Protein AF-A0A965QDF7-F1 (afdb_monomer)

Mean predicted aligned error: 2.97 Å

pLDDT: mean 96.48, std 2.91, range [74.88, 98.69]

Structure (mmCIF, N/CA/C/O backbone):
data_AF-A0A965QDF7-F1
#
_entry.id   AF-A0A965QDF7-F1
#
loop_
_atom_site.group_PDB
_atom_site.id
_atom_site.type_symbol
_atom_site.label_atom_id
_atom_site.label_alt_id
_atom_site.label_comp_id
_atom_site.label_asym_id
_atom_site.label_entity_id
_atom_site.label_seq_id
_atom_site.pdbx_PDB_ins_code
_atom_site.Cartn_x
_atom_site.Cartn_y
_atom_site.Cartn_z
_atom_site.occupancy
_atom_site.B_iso_or_equiv
_atom_site.auth_seq_id
_atom_site.auth_comp_id
_atom_site.auth_asym_id
_atom_site.auth_atom_id
_atom_site.pdbx_PDB_model_num
ATOM 1 N N . MET A 1 1 ? -19.159 0.610 22.975 1.00 74.88 1 MET A N 1
ATOM 2 C CA . MET A 1 1 ? -18.951 0.854 21.528 1.00 74.88 1 MET A CA 1
ATOM 3 C C . MET A 1 1 ? -17.873 -0.096 21.038 1.00 74.88 1 MET A C 1
ATOM 5 O O . MET A 1 1 ? -16.912 -0.282 21.778 1.00 74.88 1 MET A O 1
ATOM 9 N N . LYS A 1 2 ? -18.042 -0.704 19.855 1.00 91.62 2 LYS A N 1
ATOM 10 C CA . LYS A 1 2 ? -17.024 -1.582 19.253 1.00 91.62 2 LYS A CA 1
ATOM 11 C C . LYS A 1 2 ? -15.717 -0.810 19.053 1.00 91.62 2 LYS A C 1
ATOM 13 O O . LYS A 1 2 ? -15.756 0.341 18.617 1.00 91.62 2 LYS A O 1
ATOM 18 N N . LYS A 1 3 ? -14.583 -1.432 19.364 1.00 96.81 3 LYS A N 1
ATOM 19 C CA . LYS A 1 3 ? -13.254 -0.917 19.031 1.00 96.81 3 LYS A CA 1
ATOM 20 C C . LYS A 1 3 ? -13.020 -1.122 17.538 1.00 96.81 3 LYS A C 1
ATOM 22 O O . LYS A 1 3 ? -12.910 -2.262 17.091 1.00 96.81 3 LYS A O 1
ATOM 27 N N . THR A 1 4 ? -12.947 -0.038 16.774 1.00 98.38 4 THR A N 1
ATOM 28 C CA . THR A 1 4 ? -12.909 -0.101 15.305 1.00 98.38 4 THR A CA 1
ATOM 29 C C . THR A 1 4 ? -11.569 0.384 14.769 1.00 98.38 4 THR A C 1
ATOM 31 O O . THR A 1 4 ? -11.106 1.466 15.121 1.00 98.38 4 THR A O 1
ATOM 34 N N . GLY A 1 5 ? -10.940 -0.411 13.909 1.00 98.31 5 GLY A N 1
ATOM 35 C CA . GLY A 1 5 ? -9.763 -0.004 13.150 1.00 98.31 5 GLY A CA 1
ATOM 36 C C . GLY A 1 5 ? -10.154 0.302 11.710 1.00 98.31 5 GLY A C 1
ATOM 37 O O . GLY A 1 5 ? -10.771 -0.532 11.055 1.00 98.31 5 GLY A O 1
ATOM 38 N N . VAL A 1 6 ? -9.793 1.471 11.194 1.00 98.56 6 VAL A N 1
ATOM 39 C CA . VAL A 1 6 ? -9.986 1.837 9.786 1.00 98.56 6 VAL A CA 1
ATOM 40 C C . VAL A 1 6 ? -8.631 1.823 9.099 1.00 98.56 6 VAL A C 1
ATOM 42 O O . VAL A 1 6 ? -7.724 2.543 9.504 1.00 98.56 6 VAL A O 1
ATOM 45 N N . LEU A 1 7 ? -8.497 1.009 8.058 1.00 98.69 7 LEU A N 1
ATOM 46 C CA . LEU A 1 7 ? -7.314 0.946 7.216 1.00 98.69 7 LEU A CA 1
ATOM 47 C C . LEU A 1 7 ? -7.568 1.689 5.906 1.00 98.69 7 LEU A C 1
ATOM 49 O O . LEU A 1 7 ? -8.295 1.203 5.036 1.00 98.69 7 LEU A O 1
ATOM 53 N N . LEU A 1 8 ? -6.923 2.841 5.760 1.00 98.62 8 LEU A N 1
ATOM 54 C CA . LEU A 1 8 ? -6.849 3.574 4.505 1.00 98.62 8 LEU A CA 1
ATOM 55 C C . LEU A 1 8 ? -5.785 2.929 3.612 1.00 98.62 8 LEU A C 1
ATOM 57 O O . LEU A 1 8 ? -4.633 2.785 4.023 1.00 98.62 8 LEU A O 1
ATOM 61 N N . LEU A 1 9 ? -6.157 2.543 2.391 1.00 98.31 9 LEU A N 1
ATOM 62 C CA . LEU A 1 9 ? -5.238 1.923 1.435 1.00 98.31 9 LEU A CA 1
ATOM 63 C C . LEU A 1 9 ? -4.963 2.849 0.259 1.00 98.31 9 LEU A C 1
ATOM 65 O O . LEU A 1 9 ? -5.877 3.237 -0.463 1.00 98.31 9 LEU A O 1
ATOM 69 N N . GLN A 1 10 ? -3.692 3.155 0.031 1.00 97.50 10 GLN A N 1
ATOM 70 C CA . GLN A 1 10 ? -3.234 3.915 -1.128 1.00 97.50 10 GLN A CA 1
ATOM 71 C C . GLN A 1 10 ? -2.349 3.039 -2.027 1.00 97.50 10 GLN A C 1
ATOM 73 O O . GLN A 1 10 ? -1.868 1.990 -1.605 1.00 97.50 10 GLN A O 1
ATOM 78 N N . LEU A 1 11 ? -2.143 3.433 -3.287 1.00 96.62 11 LEU A N 1
ATOM 79 C CA . LEU A 1 11 ? -1.381 2.649 -4.266 1.00 96.62 11 LEU A CA 1
ATOM 80 C C . LEU A 1 11 ? 0.035 2.320 -3.775 1.00 96.62 11 LEU A C 1
ATOM 82 O O . LEU A 1 11 ? 0.472 1.175 -3.857 1.00 96.62 11 LEU A O 1
ATOM 86 N N . GLY A 1 12 ? 0.741 3.318 -3.255 1.00 95.62 12 GLY A N 1
ATOM 87 C CA . GLY A 1 12 ? 2.151 3.201 -2.914 1.00 95.62 12 GLY A CA 1
ATOM 88 C C . GLY A 1 12 ? 3.060 4.041 -3.788 1.00 95.62 12 GLY A C 1
ATOM 89 O O . GLY A 1 12 ? 2.679 4.567 -4.833 1.00 95.62 12 GLY A O 1
ATOM 90 N N . THR A 1 13 ? 4.287 4.186 -3.314 1.00 96.62 13 THR A N 1
ATOM 91 C CA . THR A 1 13 ? 5.329 5.017 -3.910 1.00 96.62 13 THR A CA 1
ATOM 92 C C . THR A 1 13 ? 6.687 4.407 -3.550 1.00 96.62 13 THR A C 1
ATOM 94 O O . THR A 1 13 ? 6.778 3.722 -2.529 1.00 96.62 13 THR A O 1
ATOM 97 N N . PRO A 1 14 ? 7.744 4.563 -4.364 1.00 97.25 14 PRO A N 1
ATOM 98 C CA . PRO A 1 14 ? 9.074 4.106 -3.973 1.00 97.25 14 PRO A CA 1
ATOM 99 C C . PRO A 1 14 ? 9.572 4.832 -2.715 1.00 97.25 14 PRO A C 1
ATOM 101 O O . PRO A 1 14 ? 9.254 5.999 -2.498 1.00 97.25 14 PRO A O 1
ATOM 104 N N . ASP A 1 15 ? 10.408 4.153 -1.926 1.00 95.69 15 ASP A N 1
ATOM 105 C CA . ASP A 1 15 ? 10.963 4.702 -0.676 1.00 95.69 15 ASP A CA 1
ATOM 106 C C . ASP A 1 15 ? 11.876 5.918 -0.917 1.00 95.69 15 ASP A C 1
ATOM 108 O O . ASP A 1 15 ? 12.040 6.776 -0.053 1.00 95.69 15 ASP A O 1
ATOM 112 N N . SER A 1 16 ? 12.467 6.013 -2.109 1.00 96.50 16 SER A N 1
ATOM 113 C CA . SER A 1 16 ? 13.258 7.161 -2.542 1.00 96.50 16 SER A CA 1
ATOM 114 C C . SER A 1 16 ? 13.227 7.297 -4.072 1.00 96.50 16 SER A C 1
ATOM 116 O O . SER A 1 16 ? 12.860 6.344 -4.772 1.00 96.50 16 SER A O 1
ATOM 118 N N . PRO A 1 17 ? 13.665 8.437 -4.641 1.00 96.06 17 PRO A N 1
ATOM 119 C CA . PRO A 1 17 ? 13.770 8.600 -6.089 1.00 96.06 17 PRO A CA 1
ATOM 120 C C . PRO A 1 17 ? 14.975 7.848 -6.682 1.00 96.06 17 PRO A C 1
ATOM 122 O O . PRO A 1 17 ? 15.259 7.974 -7.874 1.00 96.06 17 PRO A O 1
ATOM 125 N N . SER A 1 18 ? 15.713 7.069 -5.879 1.00 97.00 18 SER A N 1
ATOM 126 C CA . SER A 1 18 ? 16.822 6.262 -6.375 1.00 97.00 18 SER A CA 1
ATOM 127 C C . SER A 1 18 ? 16.324 5.212 -7.374 1.00 97.00 18 SER A C 1
ATOM 129 O O . SER A 1 18 ? 15.285 4.573 -7.194 1.00 97.00 18 SER A O 1
ATOM 131 N N . THR A 1 19 ? 17.104 4.961 -8.428 1.00 97.00 19 THR A N 1
ATOM 132 C CA . THR A 1 19 ? 16.764 3.935 -9.426 1.00 97.00 19 THR A CA 1
ATOM 133 C C . THR A 1 19 ? 16.551 2.558 -8.795 1.00 97.00 19 THR A C 1
ATOM 135 O O . THR A 1 19 ? 15.762 1.771 -9.312 1.00 97.00 19 THR A O 1
ATOM 138 N N . ARG A 1 20 ? 17.229 2.251 -7.680 1.00 97.56 20 ARG A N 1
ATOM 139 C CA . ARG A 1 20 ? 17.077 0.982 -6.958 1.00 97.56 20 ARG A CA 1
ATOM 140 C C . ARG A 1 20 ? 15.683 0.849 -6.342 1.00 97.56 20 ARG A C 1
ATOM 142 O O . ARG A 1 20 ? 15.048 -0.189 -6.526 1.00 97.56 20 ARG A O 1
ATOM 149 N N . ASP A 1 21 ? 15.202 1.882 -5.663 1.00 97.38 21 ASP A N 1
ATOM 150 C CA . ASP A 1 21 ? 13.920 1.821 -4.954 1.00 97.38 21 ASP A CA 1
ATOM 151 C C . ASP A 1 21 ? 12.753 1.918 -5.935 1.00 97.38 21 ASP A C 1
ATOM 153 O O . ASP A 1 21 ? 11.791 1.155 -5.841 1.00 97.38 21 ASP A O 1
ATOM 157 N N . VAL A 1 22 ? 12.902 2.734 -6.983 1.00 97.75 22 VAL A N 1
ATOM 158 C CA . VAL A 1 22 ? 11.971 2.777 -8.121 1.00 97.75 22 VAL A CA 1
ATOM 159 C C . VAL A 1 22 ? 11.902 1.422 -8.823 1.00 97.75 22 VAL A C 1
ATOM 161 O O . VAL A 1 22 ? 10.818 0.950 -9.160 1.00 97.75 22 VAL A O 1
ATOM 164 N N . ARG A 1 23 ? 13.043 0.747 -9.015 1.00 97.69 23 ARG A N 1
ATOM 165 C CA . ARG A 1 23 ? 13.088 -0.612 -9.573 1.00 97.69 23 ARG A CA 1
ATOM 166 C C . ARG A 1 23 ? 12.331 -1.602 -8.690 1.00 97.69 23 ARG A C 1
ATOM 168 O O . ARG A 1 23 ? 11.545 -2.390 -9.209 1.00 97.69 23 ARG A O 1
ATOM 175 N N . SER A 1 24 ? 12.559 -1.547 -7.379 1.00 97.75 24 SER A N 1
ATOM 176 C CA . SER A 1 24 ? 11.869 -2.382 -6.393 1.00 97.75 24 SER A CA 1
ATOM 177 C C . SER A 1 24 ? 10.353 -2.148 -6.422 1.00 97.75 24 SER A C 1
ATOM 179 O O . SER A 1 24 ? 9.580 -3.103 -6.365 1.00 97.75 24 SER A O 1
ATOM 181 N N . TYR A 1 25 ? 9.916 -0.891 -6.548 1.00 97.94 25 TYR A N 1
ATOM 182 C CA . TYR A 1 25 ? 8.507 -0.501 -6.671 1.00 97.94 25 TYR A CA 1
ATOM 183 C C . TYR A 1 25 ? 7.867 -1.002 -7.956 1.00 97.94 25 TYR A C 1
ATOM 185 O O . TYR A 1 25 ? 6.860 -1.701 -7.898 1.00 97.94 25 TYR A O 1
ATOM 193 N N . LEU A 1 26 ? 8.481 -0.735 -9.107 1.00 97.81 26 LEU A N 1
ATOM 194 C CA . LEU A 1 26 ? 7.950 -1.192 -10.389 1.00 97.81 26 LEU A CA 1
ATOM 195 C C . LEU A 1 26 ? 7.915 -2.719 -10.485 1.00 97.81 26 LEU A C 1
ATOM 197 O O . LEU A 1 26 ? 6.981 -3.263 -11.064 1.00 97.81 26 LEU A O 1
ATOM 201 N N . SER A 1 27 ? 8.912 -3.410 -9.926 1.00 97.69 27 SER A N 1
ATOM 202 C CA . SER A 1 27 ? 8.918 -4.872 -9.883 1.00 97.69 27 SER A CA 1
ATOM 203 C C . SER A 1 27 ? 7.727 -5.405 -9.090 1.00 97.69 27 SER A C 1
ATOM 205 O O . SER A 1 27 ? 7.035 -6.292 -9.577 1.00 97.69 27 SER A O 1
ATOM 207 N N . GLU A 1 28 ? 7.437 -4.847 -7.916 1.00 97.50 28 GLU A N 1
ATOM 208 C CA . GLU A 1 28 ? 6.301 -5.279 -7.099 1.00 97.50 28 GLU A CA 1
ATOM 209 C C . GLU A 1 28 ? 4.956 -4.955 -7.769 1.00 97.50 28 GLU A C 1
ATOM 211 O O . GLU A 1 28 ? 4.124 -5.845 -7.934 1.00 97.50 28 GLU A O 1
ATOM 216 N N . PHE A 1 29 ? 4.789 -3.712 -8.231 1.00 97.88 29 PHE A N 1
ATOM 217 C CA . PHE A 1 29 ? 3.562 -3.224 -8.858 1.00 97.88 29 PHE A CA 1
ATOM 218 C C . PHE A 1 29 ? 3.203 -3.997 -10.130 1.00 97.88 29 PHE A C 1
ATOM 220 O O . PHE A 1 29 ? 2.082 -4.470 -10.288 1.00 97.88 29 PHE A O 1
ATOM 227 N N . LEU A 1 30 ? 4.159 -4.159 -11.047 1.00 97.62 30 LEU A N 1
ATOM 228 C CA . LEU A 1 30 ? 3.890 -4.761 -12.354 1.00 97.62 30 LEU A CA 1
ATOM 229 C C . LEU A 1 30 ? 3.821 -6.294 -12.303 1.00 97.62 30 LEU A C 1
ATOM 231 O O . LEU A 1 30 ? 3.314 -6.909 -13.238 1.00 97.62 30 LEU A O 1
ATOM 235 N N . ASN A 1 31 ? 4.325 -6.931 -11.239 1.00 97.69 31 ASN A N 1
ATOM 236 C CA . ASN A 1 31 ? 4.143 -8.371 -11.035 1.00 97.69 31 ASN A CA 1
ATOM 237 C C . ASN A 1 31 ? 2.787 -8.728 -10.407 1.00 97.69 31 ASN A C 1
ATOM 239 O O . ASN A 1 31 ? 2.475 -9.922 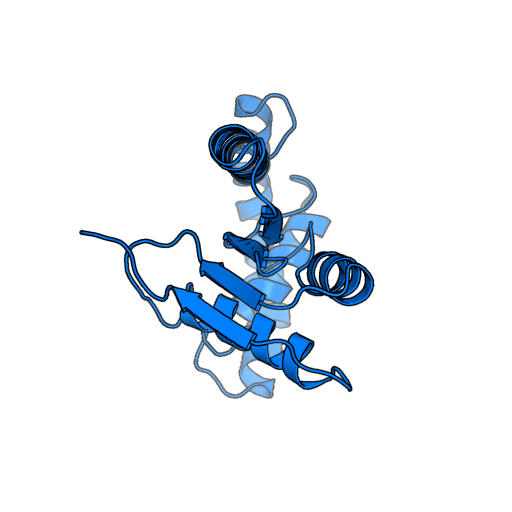-10.315 1.00 97.69 31 ASN A O 1
ATOM 243 N N . ASP A 1 32 ? 1.978 -7.744 -10.012 1.00 97.50 32 ASP A N 1
ATOM 244 C CA . ASP A 1 32 ? 0.606 -7.975 -9.576 1.00 97.50 32 ASP A CA 1
ATOM 245 C C . ASP A 1 32 ? -0.258 -8.466 -10.752 1.00 97.50 32 ASP A C 1
ATOM 247 O O . ASP A 1 32 ? -0.287 -7.869 -11.831 1.00 97.50 32 ASP A O 1
ATOM 251 N N . GLY A 1 33 ? -0.965 -9.580 -10.545 1.00 96.88 33 GLY A N 1
ATOM 252 C CA . GLY A 1 33 ? -1.817 -10.178 -11.572 1.00 96.88 33 GLY A CA 1
ATOM 253 C C . GLY A 1 33 ? -3.089 -9.408 -11.877 1.00 96.88 33 GLY A C 1
ATOM 254 O O . GLY A 1 33 ? -3.638 -9.582 -12.957 1.00 96.88 33 GLY A O 1
ATOM 255 N N . ARG A 1 34 ? -3.514 -8.512 -10.987 1.00 96.38 34 ARG A N 1
ATOM 256 C CA . ARG A 1 34 ? -4.612 -7.580 -11.253 1.00 96.38 34 ARG A CA 1
ATOM 257 C C . ARG A 1 34 ? -4.166 -6.369 -12.071 1.00 96.38 34 ARG A C 1
ATOM 259 O O . ARG A 1 34 ? -5.017 -5.651 -12.585 1.00 96.38 34 ARG A O 1
ATOM 266 N N . VAL A 1 35 ? -2.855 -6.141 -12.197 1.00 97.00 35 VAL A N 1
ATOM 267 C CA . VAL A 1 35 ? -2.267 -5.046 -12.988 1.00 97.00 35 VAL A CA 1
ATOM 268 C C . VAL A 1 35 ? -1.863 -5.534 -14.378 1.00 97.00 35 VAL A C 1
ATOM 270 O O . VAL A 1 35 ? -2.177 -4.879 -15.369 1.00 97.00 35 VAL A O 1
ATOM 273 N N . ILE A 1 36 ? -1.178 -6.679 -14.465 1.00 96.25 36 ILE A N 1
ATOM 274 C CA . ILE A 1 36 ? -0.821 -7.323 -15.735 1.00 96.25 36 ILE A CA 1
ATOM 275 C C . ILE A 1 36 ? -1.379 -8.748 -15.748 1.00 96.25 36 ILE A C 1
ATOM 277 O O . ILE A 1 36 ? -0.849 -9.653 -15.093 1.00 96.25 36 ILE A O 1
ATOM 281 N N . ASP A 1 37 ? -2.413 -8.956 -16.561 1.00 94.94 37 ASP A N 1
ATOM 282 C CA . ASP A 1 37 ? -3.101 -10.241 -16.714 1.00 94.94 37 ASP A CA 1
ATOM 283 C C . ASP A 1 37 ? -2.361 -11.178 -17.692 1.00 94.94 37 ASP A C 1
ATOM 285 O O . ASP A 1 37 ? -2.777 -11.449 -18.814 1.00 94.94 37 ASP A O 1
ATOM 289 N N . ILE A 1 38 ? -1.165 -11.602 -17.282 1.00 95.81 38 ILE A N 1
ATOM 290 C CA . ILE A 1 38 ? -0.313 -12.586 -17.967 1.00 95.81 38 ILE A CA 1
ATOM 291 C C . ILE A 1 38 ? 0.015 -13.695 -16.956 1.00 95.81 38 ILE A C 1
ATOM 293 O O . ILE A 1 38 ? 0.248 -13.371 -15.788 1.00 95.81 38 ILE A O 1
ATOM 297 N N . PRO A 1 39 ? 0.115 -14.983 -17.348 1.00 96.88 39 PRO A N 1
ATOM 298 C CA . PRO A 1 39 ? 0.522 -16.060 -16.445 1.00 96.88 39 PRO A CA 1
ATOM 299 C C . PRO A 1 39 ? 1.783 -15.725 -15.641 1.00 96.88 39 PRO A C 1
ATOM 301 O O . PRO A 1 39 ? 2.745 -15.172 -16.179 1.00 96.88 39 PRO A O 1
ATOM 304 N N . TRP A 1 4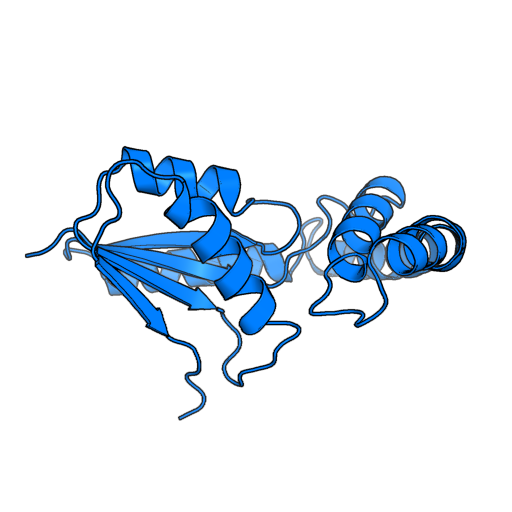0 ? 1.791 -16.083 -14.352 1.00 95.94 40 TRP A N 1
ATOM 305 C CA . TRP A 1 40 ? 2.758 -15.574 -13.367 1.00 95.94 40 TRP A CA 1
ATOM 306 C C . TRP A 1 40 ? 4.226 -15.687 -13.810 1.00 95.94 40 TRP A C 1
ATOM 308 O O . TRP A 1 40 ? 5.004 -14.756 -13.602 1.00 95.94 40 TRP A O 1
ATOM 318 N N . LEU A 1 41 ? 4.605 -16.799 -14.451 1.00 97.06 41 LEU A N 1
ATOM 319 C CA . LEU A 1 41 ? 5.979 -17.045 -14.885 1.00 97.06 41 LEU A CA 1
ATOM 320 C C . LEU A 1 41 ? 6.371 -16.144 -16.063 1.00 97.06 41 LEU A C 1
ATOM 322 O O . LEU A 1 41 ? 7.418 -15.498 -16.025 1.00 97.06 41 LEU A O 1
ATOM 326 N N . LEU A 1 42 ? 5.502 -16.047 -17.074 1.00 97.56 42 LEU A N 1
ATOM 327 C CA . LEU A 1 42 ? 5.705 -15.176 -18.233 1.00 97.56 42 LEU A CA 1
ATOM 328 C C . LEU A 1 42 ? 5.732 -13.705 -17.811 1.00 97.56 42 LEU A C 1
ATOM 330 O O . LEU A 1 42 ? 6.608 -12.955 -18.241 1.00 97.56 42 LEU A O 1
ATOM 334 N N . ARG A 1 43 ? 4.835 -13.311 -16.899 1.00 97.69 43 ARG A N 1
ATOM 335 C CA . ARG A 1 43 ? 4.819 -11.968 -16.313 1.00 97.69 43 ARG A CA 1
ATOM 336 C C . ARG A 1 43 ? 6.128 -11.665 -15.596 1.00 97.69 43 ARG A C 1
ATOM 338 O O . ARG A 1 43 ? 6.716 -10.617 -15.837 1.00 97.69 43 ARG A O 1
ATOM 345 N N . LYS A 1 44 ? 6.634 -12.588 -14.775 1.00 97.00 44 LYS A N 1
ATOM 346 C CA . LYS A 1 44 ? 7.877 -12.382 -14.021 1.00 97.00 44 LYS A CA 1
ATOM 347 C C . LYS A 1 44 ? 9.089 -12.187 -14.930 1.00 97.00 44 LYS A C 1
ATOM 349 O O . LYS A 1 44 ? 9.915 -11.322 -14.634 1.00 97.00 44 LYS A O 1
ATOM 354 N N . ILE A 1 45 ? 9.173 -12.946 -16.025 1.00 97.56 45 ILE A N 1
ATOM 355 C CA . ILE A 1 45 ? 10.232 -12.812 -17.037 1.00 97.56 45 ILE A CA 1
ATOM 356 C C . ILE A 1 45 ? 10.105 -11.471 -17.766 1.00 97.56 45 ILE A C 1
ATOM 358 O O . ILE A 1 45 ? 11.074 -10.717 -17.827 1.00 97.56 45 ILE A O 1
ATOM 362 N N . LEU A 1 46 ? 8.911 -11.132 -18.258 1.00 97.31 46 LEU A N 1
ATOM 363 C CA . LEU A 1 46 ? 8.661 -9.878 -18.969 1.00 97.31 46 LEU A CA 1
ATOM 364 C C . LEU A 1 46 ? 8.966 -8.658 -18.090 1.00 97.31 46 LEU A C 1
ATOM 366 O O . LEU A 1 46 ? 9.699 -7.751 -18.489 1.00 97.31 46 LEU A O 1
ATOM 370 N N . VAL A 1 47 ? 8.419 -8.641 -16.876 1.00 97.25 47 VAL A N 1
ATOM 371 C CA . VAL A 1 47 ? 8.533 -7.511 -15.957 1.00 97.25 47 VAL A CA 1
ATOM 372 C C . VAL A 1 47 ? 9.978 -7.328 -15.520 1.00 97.25 47 VAL A C 1
ATOM 374 O O . VAL A 1 47 ? 10.516 -6.237 -15.679 1.00 97.25 47 VAL A O 1
ATOM 377 N N . ASN A 1 48 ? 10.629 -8.373 -15.003 1.00 96.31 48 ASN A N 1
ATOM 378 C CA . ASN A 1 48 ? 11.958 -8.228 -14.406 1.00 96.31 48 ASN A CA 1
ATOM 379 C C . ASN A 1 48 ? 13.100 -8.295 -15.428 1.00 96.31 48 ASN A C 1
ATOM 381 O O . ASN A 1 48 ? 14.168 -7.752 -15.156 1.00 96.31 48 ASN A O 1
ATOM 385 N N . GLY A 1 49 ? 12.885 -8.921 -16.587 1.00 95.88 49 GLY A N 1
ATOM 386 C CA . GLY A 1 49 ? 13.874 -9.016 -17.661 1.00 95.88 49 GLY A CA 1
ATOM 387 C C . GLY A 1 49 ? 13.827 -7.853 -18.652 1.00 95.88 49 GLY A C 1
ATOM 388 O O . GLY A 1 49 ? 14.872 -7.444 -19.150 1.00 95.88 49 GLY A O 1
ATOM 389 N N . VAL A 1 50 ? 12.642 -7.288 -18.919 1.00 96.44 50 VAL A N 1
ATOM 390 C CA . VAL A 1 50 ? 12.464 -6.280 -19.981 1.00 96.44 50 VAL A CA 1
ATOM 391 C C . VAL A 1 50 ? 11.866 -4.979 -19.456 1.00 96.44 50 VAL A C 1
ATOM 393 O O . VAL A 1 50 ? 12.429 -3.914 -19.668 1.00 96.44 50 VAL A O 1
ATOM 396 N N . ILE A 1 51 ? 10.739 -4.995 -18.747 1.00 96.75 51 ILE A N 1
ATOM 397 C CA . ILE A 1 51 ? 10.074 -3.723 -18.419 1.00 96.75 51 ILE A CA 1
ATOM 398 C C . ILE A 1 51 ? 10.878 -2.940 -17.378 1.00 96.75 51 ILE A C 1
ATOM 400 O O . ILE A 1 51 ? 11.243 -1.785 -17.590 1.00 96.75 51 ILE A O 1
ATOM 404 N N . VAL A 1 52 ? 11.173 -3.564 -16.245 1.00 97.25 52 VAL A N 1
ATOM 405 C CA . VAL A 1 52 ? 11.787 -2.916 -15.087 1.00 97.25 52 VAL A CA 1
ATOM 406 C C . VAL A 1 52 ? 13.221 -2.432 -15.366 1.00 97.25 52 VAL A C 1
ATOM 408 O O . VAL A 1 52 ? 13.503 -1.277 -15.032 1.00 97.25 52 VAL A O 1
ATOM 411 N N . PRO A 1 53 ? 14.126 -3.209 -16.001 1.00 96.56 53 PRO A N 1
ATOM 412 C CA . PRO A 1 53 ? 15.488 -2.746 -16.285 1.00 96.56 53 PRO A CA 1
ATOM 413 C C . PRO A 1 53 ? 15.536 -1.496 -17.170 1.00 96.56 53 PRO A C 1
ATOM 415 O O . PRO A 1 53 ? 16.330 -0.593 -16.906 1.00 96.56 53 PRO A O 1
ATOM 418 N N . PHE A 1 54 ? 14.653 -1.412 -18.168 1.00 97.00 54 PHE A N 1
ATOM 419 C CA . PHE A 1 54 ? 14.625 -0.308 -19.129 1.00 97.00 54 PHE A CA 1
ATOM 420 C C . PHE A 1 54 ? 13.780 0.883 -18.648 1.00 97.00 54 PHE A C 1
ATOM 422 O O . PHE A 1 54 ? 14.080 2.033 -18.982 1.00 97.00 54 PHE A O 1
ATOM 429 N N . ARG A 1 55 ? 12.726 0.637 -17.855 1.00 96.56 55 ARG A N 1
ATOM 430 C CA . ARG A 1 55 ? 11.807 1.678 -17.367 1.00 96.56 55 ARG A CA 1
ATOM 431 C C . ARG A 1 55 ? 12.286 2.344 -16.083 1.00 96.56 55 ARG A C 1
ATOM 433 O O . ARG A 1 55 ? 12.144 3.559 -15.966 1.00 96.56 55 ARG A O 1
ATOM 440 N N . 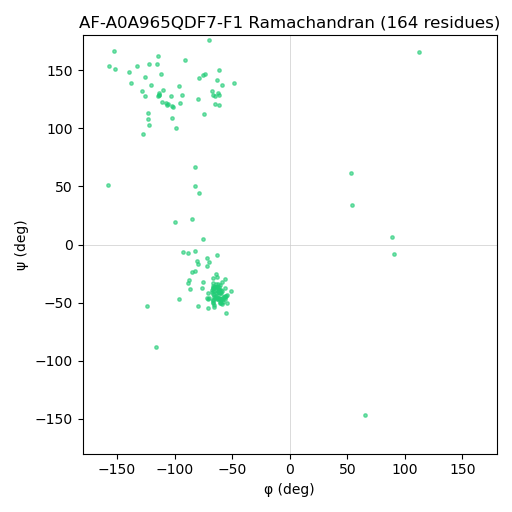ALA A 1 56 ? 12.880 1.598 -15.148 1.00 96.56 56 ALA A N 1
ATOM 441 C CA . ALA A 1 56 ? 13.243 2.132 -13.833 1.00 96.56 56 ALA A CA 1
ATOM 442 C C . ALA A 1 56 ? 14.150 3.377 -13.893 1.00 96.56 56 ALA A C 1
ATOM 444 O O . ALA A 1 56 ? 13.825 4.345 -13.209 1.00 96.56 56 ALA A O 1
ATOM 445 N N . PRO A 1 57 ? 15.208 3.445 -14.731 1.00 96.19 57 PRO A N 1
ATOM 446 C CA . PRO A 1 57 ? 16.042 4.647 -14.815 1.00 96.19 57 PRO A CA 1
ATOM 447 C C . PRO A 1 57 ? 15.286 5.872 -15.341 1.00 96.19 57 PRO A C 1
ATOM 449 O O . PRO A 1 57 ? 15.553 6.992 -14.915 1.00 96.19 57 PRO A O 1
ATOM 452 N N . LYS A 1 58 ? 14.333 5.673 -16.262 1.00 96.75 58 LYS A N 1
ATOM 453 C CA . LYS A 1 58 ? 13.505 6.757 -16.812 1.00 96.75 58 LYS A CA 1
ATOM 454 C C . LYS A 1 58 ? 12.503 7.255 -15.771 1.00 96.75 58 LYS A C 1
ATOM 456 O O . LYS A 1 58 ? 12.401 8.455 -15.553 1.00 96.75 58 LYS A O 1
ATOM 461 N N . SER A 1 59 ? 11.822 6.336 -15.087 1.00 96.38 59 SER A N 1
ATOM 462 C CA . SER A 1 59 ? 10.893 6.673 -14.004 1.00 96.38 59 SER A CA 1
ATOM 463 C C . SER A 1 59 ? 11.595 7.340 -12.823 1.00 96.38 59 SER A C 1
ATOM 465 O O . SER A 1 59 ? 11.034 8.259 -12.243 1.00 96.38 59 SER A O 1
ATOM 467 N N . ALA A 1 60 ? 12.824 6.938 -12.492 1.00 96.69 60 ALA A N 1
ATOM 468 C CA . ALA A 1 60 ? 13.586 7.538 -11.399 1.00 96.69 60 ALA A CA 1
ATOM 469 C C . ALA A 1 60 ? 13.861 9.033 -11.607 1.00 96.69 60 ALA A C 1
ATOM 471 O O . ALA A 1 60 ? 13.813 9.793 -10.647 1.00 96.69 60 ALA A O 1
ATOM 472 N N . LYS A 1 61 ? 14.069 9.478 -12.854 1.00 96.94 61 LYS A N 1
ATOM 473 C CA . LYS A 1 61 ? 14.204 10.910 -13.169 1.00 96.94 61 LYS A CA 1
ATOM 474 C C . LYS A 1 61 ? 12.928 11.686 -12.830 1.00 96.94 61 LYS A C 1
ATOM 476 O O . LYS A 1 61 ? 13.003 12.689 -12.137 1.00 96.94 61 LYS A O 1
ATOM 481 N N . ILE A 1 62 ? 11.769 11.152 -13.219 1.00 95.94 62 ILE A N 1
ATOM 482 C CA . ILE A 1 62 ? 10.461 11.754 -12.916 1.00 95.94 62 ILE A CA 1
ATOM 483 C C . ILE A 1 62 ? 10.209 11.762 -11.403 1.00 95.94 62 ILE A C 1
ATOM 485 O O . ILE A 1 62 ? 9.792 12.769 -10.843 1.00 95.94 62 ILE A O 1
ATOM 489 N N . TYR A 1 63 ? 10.498 10.657 -10.710 1.00 95.56 63 TYR A N 1
ATOM 490 C CA . TYR A 1 63 ? 10.374 10.605 -9.253 1.00 95.56 63 TYR A CA 1
ATOM 491 C C . TYR A 1 63 ? 11.295 11.606 -8.555 1.00 95.56 63 TYR A C 1
ATOM 493 O O . TYR A 1 63 ? 10.892 12.194 -7.557 1.00 95.56 63 TYR A O 1
ATOM 501 N N . LYS A 1 64 ? 12.501 11.834 -9.086 1.00 95.44 64 LYS A N 1
ATOM 502 C CA . LYS A 1 64 ? 13.415 12.852 -8.568 1.00 95.44 64 LYS A CA 1
ATOM 503 C C . LYS A 1 64 ? 12.817 14.253 -8.695 1.00 95.44 64 LYS A C 1
ATOM 505 O O . LYS A 1 64 ? 12.799 14.971 -7.703 1.00 95.44 64 LYS A O 1
ATOM 510 N N . GLU A 1 65 ? 12.264 14.596 -9.856 1.00 94.56 65 GLU A N 1
ATOM 511 C CA . GLU A 1 65 ? 11.560 15.870 -10.059 1.00 94.56 65 GLU A CA 1
ATOM 512 C C . GLU A 1 65 ? 10.390 16.017 -9.072 1.00 94.56 65 GLU A C 1
ATOM 514 O O . GLU A 1 65 ? 10.253 17.048 -8.419 1.00 94.56 65 GLU A O 1
ATOM 519 N N . LEU A 1 66 ? 9.573 14.973 -8.887 1.00 92.69 66 LEU A N 1
ATOM 520 C CA . LEU A 1 66 ? 8.465 14.989 -7.923 1.00 92.69 66 LEU A CA 1
ATOM 521 C C . LEU A 1 66 ? 8.939 15.175 -6.475 1.00 92.69 66 LEU A C 1
ATOM 523 O O . LEU A 1 66 ? 8.288 15.884 -5.710 1.00 92.69 66 LEU A O 1
ATOM 527 N N . TRP A 1 67 ? 10.061 14.562 -6.095 1.00 93.75 67 TRP A N 1
ATOM 528 C CA . TRP A 1 67 ? 10.650 14.725 -4.765 1.00 93.75 67 TRP A CA 1
ATOM 529 C C . TRP A 1 67 ? 11.188 16.136 -4.550 1.00 93.75 67 TRP A C 1
ATOM 531 O O . TRP A 1 67 ? 11.022 16.680 -3.465 1.00 93.75 67 TRP A O 1
ATOM 541 N N . GLU A 1 68 ? 11.805 16.748 -5.560 1.00 92.50 68 GLU A N 1
ATOM 542 C CA . GLU A 1 68 ? 12.273 18.136 -5.476 1.00 92.50 68 GLU A CA 1
ATOM 543 C C . GLU A 1 68 ? 11.097 19.101 -5.243 1.00 92.50 68 GLU A C 1
ATOM 545 O O . GLU A 1 68 ? 11.176 19.959 -4.363 1.00 92.50 68 GLU A O 1
ATOM 550 N N . HIS A 1 69 ? 9.965 18.895 -5.926 1.00 90.31 69 HIS A N 1
ATOM 551 C CA . HIS A 1 69 ? 8.729 19.646 -5.665 1.00 90.31 69 HIS A CA 1
ATOM 552 C C . HIS A 1 69 ? 8.135 19.345 -4.276 1.00 90.31 69 HIS A C 1
ATOM 554 O O . HIS A 1 69 ? 7.627 20.245 -3.609 1.00 90.31 69 HIS A O 1
ATOM 560 N N . GLY A 1 70 ? 8.220 18.091 -3.824 1.00 86.56 70 GLY A N 1
ATOM 561 C CA . GLY A 1 70 ? 7.741 17.607 -2.525 1.00 86.56 70 GLY A CA 1
ATOM 562 C C . GLY A 1 70 ? 8.717 17.800 -1.361 1.00 86.56 70 GLY A C 1
ATOM 563 O O . GLY A 1 70 ? 8.640 17.064 -0.382 1.00 86.56 70 GLY A O 1
ATOM 564 N N . LYS A 1 71 ? 9.680 18.730 -1.461 1.00 88.88 71 LYS A N 1
ATOM 565 C CA . LYS A 1 71 ? 10.670 19.029 -0.400 1.00 88.88 71 LYS A CA 1
ATOM 566 C C . LYS A 1 71 ? 11.453 17.799 0.099 1.00 88.88 71 LYS A C 1
ATOM 568 O O . LYS A 1 71 ? 11.813 17.709 1.269 1.00 88.88 71 LYS A O 1
ATOM 573 N N . GLY A 1 72 ? 11.738 16.855 -0.793 1.00 88.56 72 GLY A N 1
ATOM 574 C CA . GLY A 1 72 ? 12.487 15.633 -0.502 1.00 88.56 72 GLY A CA 1
ATOM 575 C C . GLY A 1 72 ? 11.638 14.451 -0.025 1.00 88.56 72 GLY A C 1
ATOM 576 O O . GLY A 1 72 ? 12.209 13.417 0.322 1.00 88.56 72 GLY A O 1
ATOM 577 N N . VAL A 1 73 ? 10.308 14.563 -0.038 1.00 89.38 73 VAL A N 1
ATOM 578 C CA . VAL A 1 73 ? 9.374 13.495 0.346 1.00 89.38 73 VAL A CA 1
ATOM 579 C C . VAL A 1 73 ? 8.433 13.181 -0.817 1.00 89.38 73 VAL A C 1
ATOM 581 O O . VAL A 1 73 ? 8.200 14.013 -1.692 1.00 89.38 73 VAL A O 1
ATOM 584 N N . SER A 1 74 ? 7.888 11.961 -0.852 1.00 94.19 74 SER A N 1
ATOM 585 C CA . SER A 1 74 ? 6.839 11.628 -1.813 1.00 94.19 74 SER A CA 1
ATOM 586 C C . SER A 1 74 ? 5.576 12.443 -1.527 1.00 94.19 74 SER A C 1
ATOM 588 O O . SER A 1 74 ? 4.976 12.230 -0.468 1.00 94.19 74 SER A O 1
ATOM 590 N N . PRO A 1 75 ? 5.079 13.260 -2.475 1.00 94.62 75 PRO A N 1
ATOM 591 C CA . PRO A 1 75 ? 3.836 14.000 -2.268 1.00 94.62 75 PRO A CA 1
ATOM 592 C C . PRO A 1 75 ? 2.644 13.076 -1.987 1.00 94.62 75 PRO A C 1
ATOM 594 O O . PRO A 1 75 ? 1.749 13.428 -1.225 1.00 94.62 75 PRO A O 1
ATOM 597 N N . LEU A 1 76 ? 2.626 11.870 -2.569 1.00 95.50 76 LEU A N 1
ATOM 598 C CA . LEU A 1 76 ? 1.571 10.888 -2.314 1.00 95.50 76 LEU A CA 1
ATOM 599 C C . LEU A 1 76 ? 1.582 10.411 -0.857 1.00 95.50 76 LEU A C 1
ATOM 601 O O . LEU A 1 76 ? 0.525 10.337 -0.234 1.00 95.50 76 LEU A O 1
ATOM 605 N N . LEU A 1 77 ? 2.763 10.086 -0.323 1.00 95.44 77 LEU A N 1
ATOM 606 C CA . LEU A 1 77 ? 2.907 9.616 1.055 1.00 95.44 77 LEU A CA 1
ATOM 607 C C . LEU A 1 77 ? 2.557 10.728 2.044 1.00 95.44 77 LEU A C 1
ATOM 609 O O . LEU A 1 77 ? 1.754 10.497 2.941 1.00 95.44 77 LEU A O 1
ATOM 613 N N . GLU A 1 78 ? 3.100 11.930 1.840 1.00 95.81 78 GLU A N 1
ATOM 614 C CA . GLU A 1 78 ? 2.841 13.092 2.696 1.00 95.81 78 GLU A CA 1
ATOM 615 C C . GLU A 1 78 ? 1.343 13.419 2.762 1.00 95.81 78 GLU A C 1
ATOM 617 O O . GLU A 1 78 ? 0.770 13.511 3.847 1.00 95.81 78 GLU A O 1
ATOM 622 N N . ASN A 1 79 ? 0.670 13.502 1.609 1.00 96.44 79 ASN A N 1
ATOM 623 C CA . ASN A 1 79 ? -0.769 13.760 1.582 1.00 96.44 79 ASN A CA 1
ATOM 624 C C . ASN A 1 79 ? -1.578 12.612 2.198 1.00 96.44 79 ASN A C 1
ATOM 626 O O . ASN A 1 79 ? -2.569 12.869 2.876 1.00 96.44 79 ASN A O 1
ATOM 630 N N . SER A 1 80 ? -1.163 11.355 2.010 1.00 97.38 80 SER A N 1
ATOM 631 C CA . SER A 1 80 ? -1.857 10.201 2.604 1.00 97.38 80 SER A CA 1
ATOM 632 C C . SER A 1 80 ? -1.764 10.203 4.132 1.00 97.38 80 SER A C 1
ATOM 634 O O . SER A 1 80 ? -2.759 9.928 4.799 1.00 97.38 80 SER A O 1
ATOM 636 N N . LEU A 1 81 ? -0.602 10.564 4.686 1.00 96.94 81 LEU A N 1
ATOM 637 C CA . LEU A 1 81 ? -0.419 10.743 6.128 1.00 96.94 81 LEU A CA 1
ATOM 638 C C . LEU A 1 81 ? -1.236 11.933 6.648 1.00 96.94 81 LEU A C 1
ATOM 640 O O . LEU A 1 81 ? -1.941 11.799 7.642 1.00 96.94 81 LEU A O 1
ATOM 644 N N . SER A 1 82 ? -1.250 13.062 5.930 1.00 97.88 82 SER A N 1
ATOM 645 C CA . SER A 1 82 ? -2.086 14.210 6.308 1.00 97.88 82 SER A CA 1
ATOM 646 C C . SER A 1 82 ? -3.583 13.871 6.307 1.00 97.88 82 SER A C 1
ATOM 648 O O . SER A 1 82 ? -4.319 14.307 7.192 1.00 97.88 82 SER A O 1
ATOM 650 N N . VAL A 1 83 ? -4.053 13.077 5.337 1.00 98.06 83 VAL A N 1
ATOM 651 C CA . VAL A 1 83 ? -5.435 12.574 5.314 1.00 98.06 83 VAL A CA 1
ATOM 652 C C . VAL A 1 83 ? -5.697 11.675 6.519 1.00 98.06 83 VAL A C 1
ATOM 654 O O . VAL A 1 83 ? -6.697 11.878 7.200 1.00 98.06 83 VAL A O 1
ATOM 657 N N . GLN A 1 84 ? -4.803 10.730 6.820 1.00 98.38 84 GLN A N 1
ATOM 658 C CA . GLN A 1 84 ? -4.925 9.864 7.995 1.00 98.38 84 GLN A CA 1
ATOM 659 C C . GLN A 1 84 ? -5.067 10.688 9.286 1.00 98.38 84 GLN A C 1
ATOM 661 O O . GLN A 1 84 ? -5.998 10.455 10.055 1.00 98.38 84 GLN A O 1
ATOM 666 N N . GLU A 1 85 ? -4.187 11.668 9.504 1.00 98.50 85 GLU A N 1
ATOM 667 C CA . GLU A 1 85 ? -4.204 12.540 10.685 1.00 98.50 85 GLU A CA 1
ATOM 668 C C . GLU A 1 85 ? -5.507 13.341 10.792 1.00 98.50 85 GLU A C 1
ATOM 670 O O . GLU A 1 85 ? -6.137 13.372 11.849 1.00 98.50 85 GLU A O 1
ATOM 675 N N . LYS A 1 86 ? -5.958 13.951 9.689 1.00 98.50 86 LYS A N 1
ATOM 676 C CA . LYS A 1 86 ? -7.193 14.751 9.667 1.00 98.50 86 LYS A CA 1
ATOM 677 C C . LYS A 1 86 ? -8.439 13.907 9.909 1.00 98.50 86 LYS A C 1
ATOM 679 O O . LYS A 1 86 ? -9.338 14.345 10.622 1.00 98.50 86 LYS A O 1
ATOM 684 N N . VAL A 1 87 ? -8.498 12.705 9.337 1.00 97.94 87 VAL A N 1
ATOM 685 C CA . VAL A 1 87 ? -9.605 11.774 9.584 1.00 97.94 87 VAL A CA 1
ATOM 686 C C . VAL A 1 87 ? -9.567 11.298 11.038 1.00 97.94 87 VAL A C 1
ATOM 688 O O . VAL A 1 87 ? -10.607 11.266 11.686 1.00 97.94 87 VAL A O 1
ATOM 691 N N . GLN A 1 88 ? -8.388 11.003 11.595 1.00 98.31 88 GLN A N 1
ATOM 692 C CA . GLN A 1 88 ? -8.263 10.626 13.005 1.00 98.31 88 GLN A CA 1
ATOM 693 C C . GLN A 1 88 ? -8.739 11.735 13.954 1.00 98.31 88 GLN A C 1
ATOM 695 O O . GLN A 1 88 ? -9.417 11.430 14.936 1.00 98.31 88 GLN A O 1
ATOM 700 N N . GLU A 1 89 ? -8.419 13.000 13.668 1.00 98.31 89 GLU A N 1
ATOM 701 C CA . GLU A 1 89 ? -8.895 14.144 14.460 1.00 98.31 89 GLU A CA 1
ATOM 702 C C . GLU A 1 89 ? -10.416 14.328 14.338 1.00 98.31 89 GLU A C 1
ATOM 704 O O . GLU A 1 89 ? -11.072 14.645 15.327 1.00 98.31 89 GLU A O 1
ATOM 709 N N . ALA A 1 90 ? -11.003 14.068 13.165 1.00 98.00 90 ALA A N 1
ATOM 710 C CA . ALA A 1 90 ? -12.455 14.138 12.976 1.00 98.00 90 ALA A CA 1
ATOM 711 C C . ALA A 1 90 ? -13.226 13.108 13.828 1.00 98.00 90 ALA A C 1
ATOM 713 O O . ALA A 1 90 ? -14.356 13.377 14.222 1.00 98.00 90 ALA A O 1
ATOM 714 N N . PHE A 1 91 ? -12.602 11.970 14.149 1.00 96.88 91 PHE A N 1
ATOM 715 C CA . PHE A 1 91 ? -13.152 10.919 15.020 1.00 96.88 91 PHE A CA 1
ATOM 716 C C . PHE A 1 91 ? -12.617 10.982 16.462 1.00 96.88 91 PHE A C 1
ATOM 718 O O . PHE A 1 91 ? -12.653 9.999 17.209 1.00 96.88 91 PHE A O 1
ATOM 725 N N . LYS A 1 92 ? -12.072 12.125 16.887 1.00 95.25 92 LYS A N 1
ATOM 726 C CA . LYS A 1 92 ? -11.516 12.282 18.232 1.00 95.25 92 LYS A CA 1
ATOM 727 C C . LYS A 1 92 ? -12.581 12.090 19.311 1.00 95.25 92 LYS A C 1
ATOM 729 O O . LYS A 1 92 ? -13.633 12.717 19.291 1.00 95.25 92 LYS A O 1
ATOM 734 N N . GLY A 1 93 ? -12.262 11.253 20.297 1.00 94.31 93 GLY A N 1
ATOM 735 C CA . GLY A 1 93 ? -13.185 10.877 21.372 1.00 94.31 93 GLY A CA 1
ATO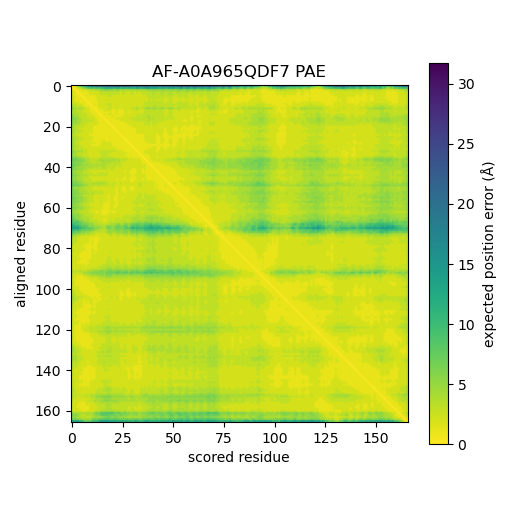M 736 C C . GLY A 1 93 ? -14.018 9.631 21.062 1.00 94.31 93 GLY A C 1
ATOM 737 O O . GLY A 1 93 ? -14.657 9.097 21.967 1.00 94.31 93 GLY A O 1
ATOM 738 N N . GLU A 1 94 ? -13.963 9.118 19.831 1.00 96.19 94 GLU A N 1
ATOM 739 C CA . GLU A 1 94 ? -14.558 7.835 19.469 1.00 96.19 94 GLU A CA 1
ATOM 740 C C . GLU A 1 94 ? -13.558 6.681 19.624 1.00 96.19 94 GLU A C 1
ATOM 742 O O . GLU A 1 94 ? -12.340 6.863 19.604 1.00 96.19 94 GLU A O 1
ATOM 747 N N . ASN A 1 95 ? -14.068 5.453 19.756 1.00 96.69 95 ASN A N 1
ATOM 748 C CA . ASN A 1 95 ? -13.242 4.244 19.840 1.00 96.69 95 ASN A CA 1
ATOM 749 C C . ASN A 1 95 ? -12.814 3.754 18.440 1.00 96.69 95 ASN A C 1
ATOM 751 O O . ASN A 1 95 ? -13.037 2.594 18.076 1.00 96.69 95 ASN A O 1
ATOM 755 N N . ILE A 1 96 ? -12.267 4.677 17.643 1.00 98.00 96 ILE A N 1
ATOM 756 C CA . ILE A 1 96 ? -11.887 4.486 16.242 1.00 98.00 96 ILE A CA 1
ATOM 757 C C . ILE A 1 96 ? -10.415 4.869 16.061 1.00 98.00 96 ILE A C 1
ATOM 759 O O . ILE A 1 96 ? -9.992 5.965 16.430 1.00 98.00 96 ILE A O 1
ATOM 763 N N . THR A 1 97 ? -9.631 3.969 15.468 1.00 98.25 97 THR A N 1
ATOM 764 C CA . THR A 1 97 ? -8.238 4.236 15.081 1.00 98.25 97 THR A CA 1
ATOM 765 C C . THR A 1 97 ? -8.100 4.223 13.569 1.00 98.25 97 THR A C 1
ATOM 767 O O . THR A 1 97 ? -8.529 3.266 12.927 1.00 98.25 97 THR A O 1
ATOM 770 N N . ILE A 1 98 ? -7.470 5.254 13.010 1.00 98.50 98 ILE A N 1
ATOM 771 C CA . ILE A 1 98 ? -7.199 5.378 11.578 1.00 98.50 98 ILE A CA 1
ATOM 772 C C . ILE A 1 98 ? -5.731 5.038 11.309 1.00 98.50 98 ILE A C 1
ATOM 774 O O . ILE A 1 98 ? -4.818 5.711 11.789 1.00 98.50 98 ILE A O 1
ATOM 778 N N . GLU A 1 99 ? -5.505 4.009 10.502 1.00 98.44 99 GLU A N 1
ATOM 779 C CA . GLU A 1 99 ? -4.193 3.594 10.013 1.00 98.44 99 GLU A CA 1
ATOM 780 C C . GLU A 1 99 ? -4.129 3.757 8.491 1.00 98.44 99 GLU A C 1
ATOM 782 O O . GLU A 1 99 ? -5.149 3.718 7.799 1.00 98.44 99 GLU A O 1
ATOM 787 N N . MET A 1 100 ? -2.922 3.917 7.952 1.00 98.44 100 MET A N 1
ATOM 788 C CA . MET A 1 100 ? -2.689 4.052 6.516 1.00 98.44 100 MET A CA 1
ATOM 789 C C . MET A 1 100 ? -1.622 3.059 6.070 1.00 98.44 100 MET A C 1
ATOM 791 O O . MET A 1 100 ? -0.564 2.956 6.690 1.00 98.44 100 MET A O 1
ATOM 795 N N . ALA A 1 101 ? -1.904 2.333 4.991 1.00 98.50 101 ALA A N 1
ATOM 796 C CA . ALA A 1 101 ? -0.942 1.453 4.349 1.00 98.50 101 ALA A CA 1
ATOM 797 C C . ALA A 1 101 ? -0.914 1.657 2.835 1.00 98.50 101 ALA A C 1
ATOM 799 O O . ALA A 1 101 ? -1.899 2.029 2.193 1.00 98.50 101 ALA A O 1
ATOM 800 N N . MET A 1 102 ? 0.237 1.344 2.258 1.00 98.19 102 MET A N 1
ATOM 801 C CA . MET A 1 102 ? 0.457 1.319 0.826 1.00 98.19 102 MET A CA 1
ATOM 802 C C . MET A 1 102 ? 0.291 -0.100 0.301 1.00 98.19 102 MET A C 1
ATOM 804 O O . MET A 1 102 ? 0.828 -1.050 0.873 1.00 98.19 102 MET A O 1
ATOM 808 N N . ARG A 1 103 ? -0.405 -0.248 -0.830 1.00 97.75 103 ARG A N 1
ATOM 809 C CA . ARG A 1 103 ? -0.511 -1.531 -1.525 1.00 97.75 103 ARG A CA 1
ATOM 810 C C . ARG A 1 103 ? 0.864 -2.027 -1.972 1.00 97.75 103 ARG A C 1
ATOM 812 O O . ARG A 1 103 ? 1.120 -3.225 -1.869 1.00 97.75 103 ARG A O 1
ATOM 819 N N . TYR A 1 104 ? 1.726 -1.129 -2.440 1.00 97.75 104 TYR A N 1
ATOM 820 C CA . TYR A 1 104 ? 3.115 -1.418 -2.788 1.00 97.75 104 TYR A CA 1
ATOM 821 C C . TYR A 1 104 ? 4.058 -0.558 -1.943 1.00 97.75 104 TYR A C 1
ATOM 823 O O . TYR A 1 104 ? 3.842 0.647 -1.825 1.00 97.75 104 TYR A O 1
ATOM 831 N N . LYS A 1 105 ? 5.147 -1.144 -1.431 1.00 96.56 105 LYS A N 1
ATOM 832 C CA . LYS A 1 105 ? 6.137 -0.467 -0.558 1.00 96.56 105 LYS A CA 1
ATOM 833 C C . LYS A 1 105 ? 5.589 -0.039 0.804 1.00 96.56 105 LYS A C 1
ATOM 835 O O . LYS A 1 105 ? 4.827 -0.786 1.408 1.00 96.56 105 LYS A O 1
ATOM 840 N N . ASN A 1 106 ? 6.093 1.076 1.337 1.00 96.44 106 ASN A N 1
ATOM 841 C CA . ASN A 1 106 ? 5.974 1.459 2.733 1.00 96.44 106 ASN A CA 1
ATOM 842 C C . ASN A 1 106 ? 5.067 2.687 2.925 1.00 96.44 106 ASN A C 1
ATOM 844 O O . ASN A 1 106 ? 5.087 3.590 2.086 1.00 96.44 106 ASN A O 1
ATOM 848 N N . PRO A 1 107 ? 4.326 2.768 4.045 1.00 97.69 107 PRO A N 1
ATOM 849 C CA . PRO A 1 107 ? 4.154 1.727 5.070 1.00 97.69 107 PRO A CA 1
ATOM 850 C C . PRO A 1 107 ? 3.438 0.484 4.516 1.00 97.69 107 PRO A C 1
ATOM 852 O O . PRO A 1 107 ? 2.395 0.602 3.879 1.00 97.69 107 PRO A O 1
ATOM 855 N N . SER A 1 108 ? 4.015 -0.705 4.713 1.00 97.94 108 SER A N 1
ATOM 856 C CA . SER A 1 108 ? 3.509 -1.926 4.075 1.00 97.94 108 SER A CA 1
ATOM 857 C C . SER A 1 108 ? 2.236 -2.430 4.735 1.00 97.94 108 SER A C 1
ATOM 859 O O . SER A 1 108 ? 2.088 -2.364 5.957 1.00 97.94 108 SER A O 1
ATOM 861 N N . MET A 1 109 ? 1.342 -3.015 3.937 1.00 98.00 109 MET A N 1
ATOM 862 C CA . MET A 1 109 ? 0.122 -3.627 4.464 1.00 98.00 109 MET A CA 1
ATOM 863 C C . MET A 1 109 ? 0.422 -4.686 5.522 1.00 98.00 109 MET A C 1
ATOM 865 O O . MET A 1 109 ? -0.301 -4.756 6.504 1.00 98.00 109 MET A O 1
ATOM 869 N N . GLU A 1 110 ? 1.488 -5.473 5.372 1.00 98.12 110 GLU A N 1
ATOM 870 C CA . GLU A 1 110 ? 1.901 -6.475 6.357 1.00 98.12 110 GLU A CA 1
ATOM 871 C C . GLU A 1 110 ? 2.215 -5.858 7.719 1.00 98.12 110 GLU A C 1
ATOM 873 O O . GLU A 1 110 ? 1.736 -6.355 8.736 1.00 98.12 110 GLU A O 1
ATOM 878 N N . SER A 1 111 ? 3.004 -4.782 7.749 1.00 98.38 111 SER A N 1
ATOM 879 C CA . SER A 1 111 ? 3.421 -4.164 9.011 1.00 98.38 111 SER A CA 1
ATOM 880 C C . SER A 1 111 ? 2.260 -3.450 9.702 1.00 98.38 111 SER A C 1
ATOM 882 O O . SER A 1 111 ? 2.066 -3.600 10.909 1.00 98.38 111 SER A O 1
ATOM 884 N N . VAL A 1 112 ? 1.441 -2.732 8.932 1.00 98.50 112 VAL A N 1
ATOM 885 C CA . VAL A 1 112 ? 0.284 -1.999 9.454 1.00 98.50 112 VAL A CA 1
ATOM 886 C C . VAL A 1 112 ? -0.812 -2.957 9.917 1.00 98.50 112 VAL A C 1
ATOM 888 O O . VAL A 1 112 ? -1.319 -2.809 11.026 1.00 98.50 112 VAL A O 1
ATOM 891 N N . LEU A 1 113 ? -1.150 -3.982 9.131 1.00 98.38 113 LEU A N 1
ATOM 892 C CA . LEU A 1 113 ? -2.155 -4.967 9.537 1.00 98.38 113 LEU A CA 1
ATOM 893 C C . LEU A 1 113 ? -1.689 -5.799 10.735 1.00 98.38 113 LEU A C 1
ATOM 895 O O . LEU A 1 113 ? -2.518 -6.124 11.578 1.00 98.38 113 LEU A O 1
ATOM 899 N N . GLU A 1 114 ? -0.395 -6.098 10.876 1.00 98.19 114 GLU A N 1
ATOM 900 C CA . GLU A 1 114 ? 0.115 -6.762 12.083 1.00 98.19 114 GLU A CA 1
ATOM 901 C C . GLU A 1 114 ? -0.023 -5.872 13.324 1.00 98.19 114 GLU A C 1
ATOM 903 O O . GLU A 1 114 ? -0.504 -6.330 14.363 1.00 98.19 114 GLU A O 1
ATOM 908 N N . LYS A 1 115 ? 0.301 -4.577 13.210 1.00 98.12 115 LYS A N 1
ATOM 909 C CA . LYS A 1 115 ? 0.031 -3.592 14.270 1.00 98.12 115 LYS A CA 1
ATOM 910 C C . LYS A 1 115 ? -1.458 -3.576 14.636 1.00 98.12 115 LYS A C 1
ATOM 912 O O . LYS A 1 115 ? -1.799 -3.617 15.817 1.00 98.12 115 LYS A O 1
ATOM 917 N N . MET A 1 116 ? -2.346 -3.574 13.640 1.00 97.94 116 MET A N 1
ATOM 918 C CA . MET A 1 116 ? -3.793 -3.595 13.872 1.00 97.94 116 MET A CA 1
ATOM 919 C C . MET A 1 116 ? -4.275 -4.905 14.506 1.00 97.94 116 MET A C 1
ATOM 921 O O . MET A 1 116 ? -5.141 -4.881 15.379 1.00 97.94 116 MET A O 1
ATOM 925 N N . ARG A 1 117 ? -3.692 -6.046 14.122 1.00 97.62 117 ARG A N 1
ATOM 926 C CA . ARG A 1 117 ? -3.980 -7.355 14.720 1.00 97.62 117 ARG A CA 1
ATOM 927 C C . ARG A 1 117 ? -3.636 -7.368 16.205 1.00 97.62 117 ARG A C 1
ATOM 929 O O . ARG A 1 117 ? -4.445 -7.804 17.017 1.00 97.62 117 ARG A O 1
ATOM 936 N N . LEU A 1 118 ? -2.454 -6.863 16.563 1.00 97.19 118 LEU A N 1
ATOM 937 C CA . LEU A 1 118 ? -1.996 -6.771 17.952 1.00 97.19 118 LEU A CA 1
ATOM 938 C C . LEU A 1 118 ? -2.834 -5.791 18.782 1.00 97.19 118 LEU A C 1
ATOM 940 O O . LEU A 1 118 ? -2.997 -5.987 19.984 1.00 97.19 118 LEU A O 1
ATOM 944 N N . ALA A 1 119 ? -3.410 -4.769 18.146 1.00 96.75 119 ALA A N 1
ATOM 945 C CA . ALA A 1 119 ? -4.342 -3.854 18.794 1.00 96.75 119 ALA A CA 1
ATOM 946 C C . ALA A 1 119 ? -5.721 -4.481 19.088 1.00 96.75 119 ALA A C 1
ATOM 948 O O . ALA A 1 119 ? -6.481 -3.884 19.852 1.00 96.75 119 ALA A O 1
ATOM 949 N N . ASN A 1 120 ? -6.033 -5.667 18.547 1.00 95.88 120 ASN A N 1
ATOM 950 C CA . ASN A 1 120 ? -7.225 -6.465 18.856 1.00 95.88 120 ASN A CA 1
ATOM 951 C C . ASN A 1 120 ? -8.549 -5.686 18.700 1.00 95.88 120 ASN A C 1
ATOM 953 O O . ASN A 1 120 ? -9.265 -5.444 19.673 1.00 95.88 120 ASN A O 1
ATOM 957 N N . TYR A 1 121 ? -8.831 -5.227 17.478 1.00 97.38 121 TYR A N 1
ATOM 958 C CA . TYR A 1 121 ? -10.085 -4.549 17.128 1.00 97.38 121 TYR A CA 1
ATOM 959 C C . TYR A 1 121 ? -11.265 -5.526 17.047 1.00 97.38 121 TYR A C 1
ATOM 961 O O . TYR A 1 121 ? -11.100 -6.652 16.589 1.00 97.38 121 TYR A O 1
ATOM 969 N N . ASP A 1 122 ? -12.465 -5.066 17.410 1.00 97.44 122 ASP A N 1
ATOM 970 C CA . ASP A 1 122 ? -13.713 -5.818 17.214 1.00 97.44 122 ASP A CA 1
ATOM 971 C C . ASP A 1 122 ? -14.149 -5.795 15.739 1.00 97.44 122 ASP A C 1
ATOM 973 O O . ASP A 1 122 ? -14.748 -6.746 15.233 1.00 97.44 122 ASP A O 1
ATOM 977 N N . GLN A 1 123 ? -13.846 -4.688 15.049 1.00 98.00 123 GLN A N 1
ATOM 978 C CA . GLN A 1 123 ? -14.165 -4.465 13.643 1.00 98.00 123 GLN A CA 1
ATOM 979 C C . GLN A 1 123 ? -12.987 -3.811 12.914 1.00 98.00 123 GLN A C 1
ATOM 981 O O . GLN A 1 123 ? -12.363 -2.878 13.422 1.00 98.00 123 GLN A O 1
ATOM 986 N N . LEU A 1 124 ? -12.725 -4.268 11.692 1.00 98.38 124 LEU A N 1
ATOM 987 C CA . LEU A 1 124 ? -11.830 -3.635 10.737 1.00 98.38 124 LEU A CA 1
ATOM 988 C C . LEU A 1 124 ? -12.609 -3.121 9.530 1.00 98.38 124 LEU A C 1
ATOM 990 O O . LEU A 1 124 ? -13.354 -3.864 8.893 1.00 98.38 124 LEU A O 1
ATOM 994 N N . ILE A 1 125 ? -12.397 -1.855 9.190 1.00 98.44 125 ILE A N 1
ATOM 995 C CA . ILE A 1 125 ? -12.912 -1.234 7.974 1.00 98.44 125 ILE A CA 1
ATOM 996 C C . ILE A 1 125 ? -11.751 -1.066 7.000 1.00 98.44 125 ILE A C 1
ATOM 998 O O . ILE A 1 125 ? -10.779 -0.386 7.307 1.00 98.44 125 ILE A O 1
ATOM 1002 N N . ILE A 1 126 ? -11.852 -1.667 5.820 1.00 98.50 126 ILE A N 1
ATOM 1003 C CA . ILE A 1 126 ? -10.868 -1.534 4.745 1.00 98.50 126 ILE A CA 1
ATOM 1004 C C . ILE A 1 126 ? -11.404 -0.536 3.720 1.00 98.50 126 ILE A C 1
ATOM 1006 O O . ILE A 1 126 ? -12.443 -0.780 3.102 1.00 98.50 126 ILE A O 1
ATOM 1010 N N . LEU A 1 127 ? -10.688 0.573 3.531 1.00 98.31 127 LEU A N 1
ATOM 1011 C CA . LEU A 1 127 ? -11.067 1.659 2.630 1.00 98.31 127 LEU A CA 1
ATOM 1012 C C . LEU A 1 127 ? -9.908 1.982 1.673 1.00 98.31 127 LEU A C 1
ATOM 1014 O O . LEU A 1 127 ? -9.009 2.753 2.019 1.00 98.31 127 LEU A O 1
ATOM 1018 N N . PRO A 1 128 ? -9.896 1.414 0.457 1.00 97.88 128 PRO A N 1
ATOM 1019 C CA . PRO A 1 128 ? -9.045 1.906 -0.617 1.00 97.88 128 PRO A CA 1
ATOM 1020 C C . PRO A 1 128 ? -9.408 3.347 -0.958 1.00 97.88 128 PRO A C 1
ATOM 1022 O O . PRO A 1 128 ? -10.565 3.627 -1.233 1.00 97.88 128 PRO A O 1
ATOM 1025 N N . LEU A 1 129 ? -8.429 4.250 -0.991 1.00 97.19 129 LEU A N 1
ATOM 1026 C CA . LEU A 1 129 ? -8.594 5.667 -1.332 1.00 97.19 129 LEU A CA 1
ATOM 1027 C C . LEU A 1 129 ? -8.706 5.881 -2.854 1.00 97.19 129 LEU A C 1
ATOM 1029 O O . LEU A 1 129 ? -8.085 6.776 -3.426 1.00 97.19 129 LEU A O 1
ATOM 1033 N N . PHE A 1 130 ? -9.506 5.037 -3.505 1.00 96.12 130 PHE A N 1
ATOM 1034 C CA . PHE A 1 130 ? -9.859 5.109 -4.918 1.00 96.12 130 PHE A CA 1
ATOM 1035 C C . PHE A 1 130 ? -11.389 5.210 -5.012 1.00 96.12 130 PHE A C 1
ATOM 1037 O O . PHE A 1 130 ? -12.064 4.196 -4.815 1.00 96.12 130 PHE A O 1
ATOM 1044 N N . PRO A 1 131 ? -11.956 6.403 -5.278 1.00 96.12 131 PRO A N 1
ATOM 1045 C CA . PRO A 1 131 ? -13.409 6.583 -5.280 1.00 96.12 131 PRO A CA 1
ATOM 1046 C C . PRO A 1 131 ? -14.121 5.668 -6.283 1.00 96.12 131 PRO A C 1
ATOM 1048 O O . PRO A 1 131 ? -15.163 5.091 -5.971 1.00 96.12 131 PRO A O 1
ATOM 1051 N N . GLN A 1 132 ? -13.533 5.498 -7.473 1.00 97.06 132 GLN A N 1
ATOM 1052 C CA . GLN A 1 132 ? -13.999 4.573 -8.502 1.00 97.06 132 GLN A CA 1
ATOM 1053 C C . GLN A 1 132 ? -13.282 3.229 -8.380 1.00 97.06 132 GLN A C 1
ATOM 1055 O O . GLN A 1 132 ? -12.049 3.155 -8.377 1.00 97.06 132 GLN A O 1
ATOM 1060 N N . TYR A 1 133 ? -14.058 2.148 -8.338 1.00 96.75 133 TYR A N 1
ATOM 1061 C CA . TYR A 1 133 ? -13.504 0.804 -8.291 1.00 96.75 133 TYR A CA 1
ATOM 1062 C C . TYR A 1 133 ? -12.796 0.442 -9.603 1.00 96.75 133 TYR A C 1
ATOM 1064 O O . TYR A 1 133 ? -13.372 0.542 -10.685 1.00 96.75 133 TYR A O 1
ATOM 1072 N N . ALA A 1 134 ? -11.577 -0.088 -9.498 1.00 96.25 134 ALA A N 1
ATOM 1073 C CA . ALA A 1 134 ? -10.931 -0.819 -10.582 1.00 96.25 134 ALA A CA 1
ATOM 1074 C C . ALA A 1 134 ? -10.192 -2.052 -10.045 1.00 96.25 134 ALA A C 1
ATOM 1076 O O . ALA A 1 134 ? -9.664 -2.051 -8.929 1.00 96.25 134 ALA A O 1
ATOM 1077 N N . SER A 1 135 ? -10.121 -3.107 -10.865 1.00 96.06 135 SER A N 1
ATOM 1078 C CA . SER A 1 135 ? -9.441 -4.361 -10.499 1.00 96.06 135 SER A CA 1
ATOM 1079 C C . SER A 1 135 ? -7.968 -4.123 -10.132 1.00 96.06 135 SER A C 1
ATOM 1081 O O . SER A 1 135 ? -7.503 -4.568 -9.082 1.00 96.06 135 SER A O 1
ATOM 1083 N N . ALA A 1 136 ? -7.266 -3.324 -10.942 1.00 96.19 136 ALA A N 1
ATOM 1084 C CA . ALA A 1 136 ? -5.846 -3.013 -10.772 1.00 96.19 136 ALA A CA 1
ATOM 1085 C C . ALA A 1 136 ? -5.523 -2.116 -9.558 1.00 96.19 136 ALA A C 1
ATOM 1087 O O . ALA A 1 136 ? -4.357 -2.025 -9.175 1.00 96.19 136 ALA A O 1
ATOM 1088 N N . SER A 1 137 ? -6.524 -1.459 -8.956 1.00 96.06 137 SER A N 1
ATOM 1089 C CA . SER A 1 137 ? -6.368 -0.575 -7.792 1.00 96.06 137 SER A CA 1
ATOM 1090 C C . SER A 1 137 ? -7.107 -1.129 -6.568 1.00 96.06 137 SER A C 1
ATOM 1092 O O . SER A 1 137 ? -6.521 -1.898 -5.806 1.00 96.06 137 SER A O 1
ATOM 1094 N N . SER A 1 138 ? -8.392 -0.802 -6.391 1.00 97.00 138 SER A N 1
ATOM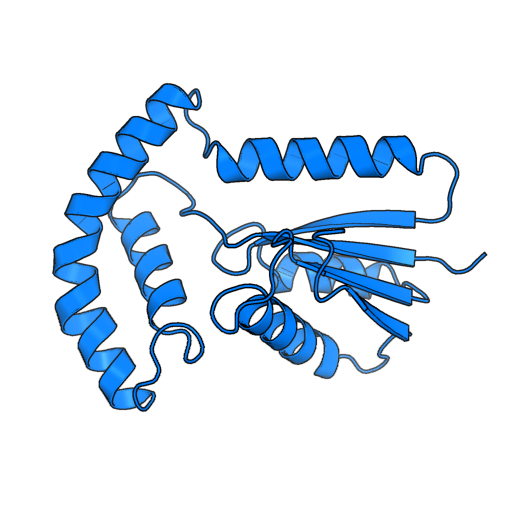 1095 C CA . SER A 1 138 ? -9.232 -1.245 -5.269 1.00 97.00 138 SER A CA 1
ATOM 1096 C C . SER A 1 138 ? -9.242 -2.761 -5.147 1.00 97.00 138 SER A C 1
ATOM 1098 O O . SER A 1 138 ? -9.080 -3.295 -4.052 1.00 97.00 138 SER A O 1
ATOM 1100 N N . GLY A 1 139 ? -9.358 -3.462 -6.279 1.00 97.50 139 GLY A N 1
ATOM 1101 C CA . GLY A 1 139 ? -9.256 -4.912 -6.316 1.00 97.50 139 GLY A CA 1
ATOM 1102 C C . GLY A 1 139 ? -7.940 -5.396 -5.705 1.00 97.50 139 GLY A C 1
ATOM 1103 O O . GLY A 1 139 ? -7.971 -6.184 -4.763 1.00 97.50 139 GLY A O 1
ATOM 1104 N N . SER A 1 140 ? -6.796 -4.968 -6.232 1.00 98.12 140 SER A N 1
ATOM 1105 C CA . SER A 1 140 ? -5.469 -5.359 -5.727 1.00 98.12 140 SER A CA 1
ATOM 1106 C C . SER A 1 140 ? -5.277 -5.055 -4.238 1.00 98.12 140 SER A C 1
ATOM 1108 O O . SER A 1 140 ? -4.826 -5.920 -3.483 1.00 98.12 140 SER A O 1
ATOM 1110 N N . ALA A 1 141 ? -5.694 -3.869 -3.792 1.00 98.00 141 ALA A N 1
ATOM 1111 C CA . ALA A 1 141 ? -5.666 -3.463 -2.388 1.00 98.00 141 ALA A CA 1
ATOM 1112 C C . ALA A 1 141 ? -6.481 -4.405 -1.487 1.00 98.00 141 ALA A C 1
ATOM 1114 O O . ALA A 1 141 ? -5.963 -4.934 -0.502 1.00 98.00 141 ALA A O 1
ATOM 1115 N N . ILE A 1 142 ? -7.736 -4.669 -1.854 1.00 98.12 142 ILE A N 1
ATOM 1116 C CA . ILE A 1 142 ? -8.639 -5.529 -1.083 1.00 98.12 142 ILE A CA 1
ATOM 1117 C C . ILE A 1 142 ? -8.124 -6.970 -1.042 1.00 98.12 142 ILE A C 1
ATOM 1119 O O . ILE A 1 142 ? -8.093 -7.578 0.025 1.00 98.12 142 ILE A O 1
ATOM 1123 N N . GLU A 1 143 ? -7.681 -7.522 -2.174 1.00 98.12 143 GLU A N 1
ATOM 1124 C CA . GLU A 1 143 ? -7.131 -8.882 -2.214 1.00 98.12 143 GLU A CA 1
ATOM 1125 C C . GLU A 1 143 ? -5.942 -9.037 -1.280 1.00 98.12 143 GLU A C 1
ATOM 1127 O O . GLU A 1 143 ? -5.895 -9.988 -0.500 1.00 98.12 143 GLU A O 1
ATOM 1132 N N . LYS A 1 144 ? -5.005 -8.086 -1.316 1.00 98.38 144 LYS A N 1
ATOM 1133 C CA . LYS A 1 144 ? -3.833 -8.122 -0.449 1.00 98.38 144 LYS A CA 1
ATOM 1134 C C . LYS A 1 144 ? -4.217 -8.053 1.030 1.00 98.38 144 LYS A C 1
ATOM 1136 O O . LYS A 1 144 ? -3.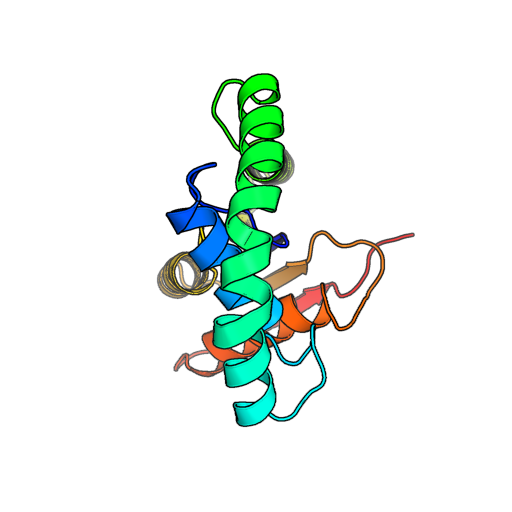648 -8.797 1.828 1.00 98.38 144 LYS A O 1
ATOM 1141 N N . ALA A 1 145 ? -5.197 -7.221 1.393 1.00 98.25 145 ALA A N 1
ATOM 1142 C CA . ALA A 1 145 ? -5.703 -7.140 2.764 1.00 98.25 145 ALA A CA 1
ATOM 1143 C C . ALA A 1 145 ? -6.285 -8.486 3.209 1.00 98.25 145 ALA A C 1
ATOM 1145 O O . ALA A 1 145 ? -5.891 -9.018 4.246 1.00 98.25 145 ALA A O 1
ATOM 1146 N N . MET A 1 146 ? -7.151 -9.080 2.386 1.00 98.19 146 MET A N 1
ATOM 1147 C CA . MET A 1 146 ? -7.788 -10.364 2.684 1.00 98.19 146 MET A CA 1
ATOM 1148 C C . MET A 1 146 ? -6.779 -11.517 2.758 1.00 98.19 146 MET A C 1
ATOM 1150 O O . MET A 1 146 ? -6.910 -12.382 3.618 1.00 98.19 146 MET A O 1
ATOM 1154 N N . GLN A 1 147 ? -5.735 -11.516 1.923 1.00 98.19 147 GLN A N 1
ATOM 1155 C CA . GLN A 1 147 ? -4.646 -12.499 1.996 1.00 98.19 147 GLN A CA 1
ATOM 1156 C C . GLN A 1 147 ? -3.864 -12.435 3.314 1.00 98.19 147 GLN A C 1
ATOM 1158 O O . GLN A 1 147 ? -3.354 -13.460 3.768 1.00 98.19 147 GLN A O 1
ATOM 1163 N N . ILE A 1 148 ? -3.711 -11.244 3.899 1.00 98.44 148 ILE A N 1
ATOM 1164 C CA . ILE A 1 148 ? -3.023 -11.061 5.182 1.00 98.44 148 ILE A CA 1
ATOM 1165 C C . ILE A 1 148 ? -3.964 -11.433 6.331 1.00 98.44 148 ILE A C 1
ATOM 1167 O O . ILE A 1 148 ? -3.612 -12.279 7.151 1.00 98.44 148 ILE A O 1
ATOM 1171 N N . ILE A 1 149 ? -5.166 -10.850 6.356 1.00 98.12 149 ILE A N 1
ATOM 1172 C CA . ILE A 1 149 ? -6.166 -11.050 7.416 1.00 98.12 149 ILE A CA 1
ATOM 1173 C C . ILE A 1 149 ? -6.606 -12.516 7.492 1.00 98.12 149 ILE A C 1
ATOM 1175 O O . ILE A 1 149 ? -6.734 -13.066 8.581 1.00 98.12 149 ILE A O 1
ATOM 1179 N N . GLY A 1 150 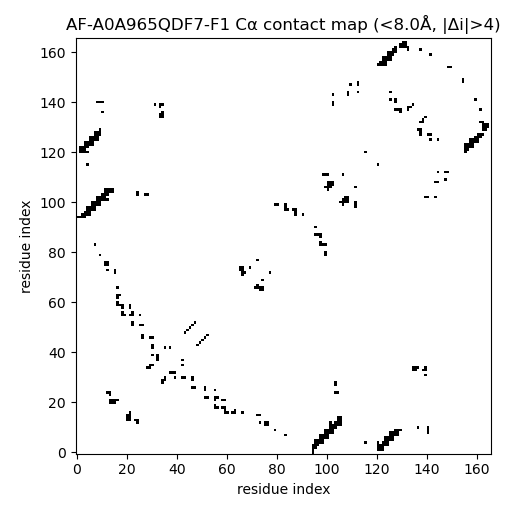? -6.759 -13.189 6.348 1.00 97.62 150 GLY A N 1
ATOM 1180 C CA . GLY A 1 150 ? -7.151 -14.599 6.279 1.00 97.62 150 GLY A CA 1
ATOM 1181 C C . GLY A 1 150 ? -6.157 -15.577 6.916 1.00 97.62 150 GLY A C 1
ATOM 1182 O O . GLY A 1 150 ? -6.476 -16.753 7.054 1.00 97.62 150 GLY A O 1
ATOM 1183 N N . LYS A 1 151 ? -4.959 -15.118 7.307 1.00 97.69 151 LYS A N 1
ATOM 1184 C CA . LYS A 1 151 ? -3.963 -15.918 8.040 1.00 97.69 151 LYS A CA 1
ATOM 1185 C C . LYS A 1 151 ? -4.077 -15.782 9.559 1.00 97.69 151 LYS A C 1
ATOM 1187 O O . LYS A 1 151 ? -3.326 -16.437 10.278 1.00 97.69 151 LYS A O 1
ATOM 1192 N N . TRP A 1 152 ? -4.934 -14.899 10.064 1.00 97.50 152 TRP A N 1
ATOM 1193 C CA . TRP A 1 152 ? -5.087 -14.689 11.499 1.00 97.50 152 TRP A CA 1
ATOM 1194 C C . TRP A 1 152 ? -5.949 -15.782 12.127 1.00 97.50 152 TRP A C 1
ATOM 1196 O O . TRP A 1 152 ? -6.934 -16.221 11.543 1.00 97.50 152 TRP A O 1
ATOM 1206 N N . TRP A 1 153 ? -5.603 -16.185 13.352 1.00 96.12 153 TRP A N 1
ATOM 1207 C CA . TRP A 1 153 ? -6.379 -17.168 14.118 1.00 96.12 153 TRP A CA 1
ATOM 1208 C C . TRP A 1 153 ? -7.778 -16.674 14.481 1.00 96.12 153 TRP A C 1
ATOM 1210 O O . TRP A 1 153 ? -8.729 -17.448 14.493 1.00 96.12 153 TRP A O 1
ATOM 1220 N N . VAL A 1 154 ? -7.887 -15.381 14.784 1.00 94.06 154 VAL A N 1
ATOM 1221 C CA . VAL A 1 154 ? -9.147 -14.705 15.077 1.00 94.06 154 VAL A CA 1
ATOM 1222 C C . VAL A 1 154 ? -9.265 -13.556 14.092 1.00 94.06 154 VAL A C 1
ATOM 1224 O O . VAL A 1 154 ? -8.456 -12.628 14.107 1.00 94.06 154 VAL A O 1
ATOM 1227 N N . ILE A 1 155 ? -10.246 -13.658 13.203 1.00 96.00 155 ILE A N 1
ATOM 1228 C CA . ILE A 1 155 ? -10.553 -12.626 12.219 1.00 96.00 155 ILE A CA 1
ATOM 1229 C C . ILE A 1 155 ? -11.669 -11.756 12.815 1.00 96.00 155 ILE A C 1
ATOM 1231 O O . ILE A 1 155 ? -12.718 -12.305 13.161 1.00 96.00 155 ILE A O 1
ATOM 1235 N N . PRO A 1 156 ? -11.462 -10.436 12.977 1.00 96.25 156 PRO A N 1
ATOM 1236 C CA . PRO A 1 156 ? -12.505 -9.540 13.469 1.00 96.25 156 PRO A CA 1
ATOM 1237 C C . PRO A 1 156 ? -13.606 -9.361 12.419 1.00 96.25 156 PRO A C 1
ATOM 1239 O O . PRO A 1 156 ? -13.493 -9.839 11.291 1.00 96.25 156 PRO A O 1
ATOM 1242 N N . GLU A 1 157 ? -14.669 -8.631 12.748 1.00 97.81 157 GLU A N 1
ATOM 1243 C CA . GLU A 1 157 ? -15.643 -8.246 11.726 1.00 97.81 157 GLU A CA 1
ATOM 1244 C C . GLU A 1 157 ? -14.950 -7.389 10.655 1.00 97.81 157 GLU A C 1
ATOM 1246 O O . GLU A 1 157 ? -14.409 -6.333 10.969 1.00 97.81 157 GLU A O 1
ATOM 1251 N N . VAL A 1 158 ? -14.953 -7.821 9.392 1.00 98.06 158 VAL A N 1
ATOM 1252 C CA . VAL A 1 158 ? -14.324 -7.071 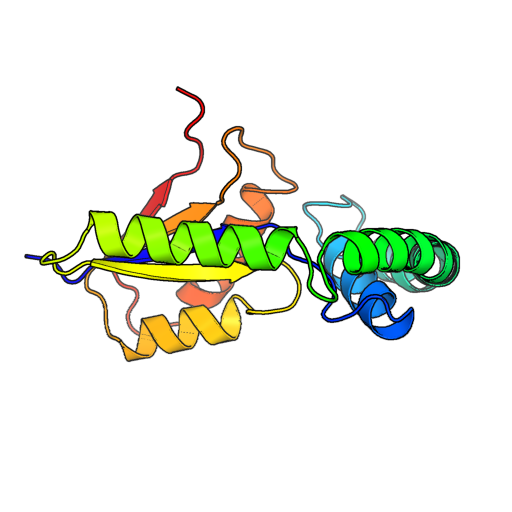8.294 1.00 98.06 158 VAL A CA 1
ATOM 1253 C C . VAL A 1 158 ? -15.396 -6.431 7.423 1.00 98.06 158 VAL A C 1
ATOM 1255 O O . VAL A 1 158 ? -16.202 -7.123 6.802 1.00 98.06 158 VAL A O 1
ATOM 1258 N N . LYS A 1 159 ? -15.369 -5.102 7.327 1.00 98.31 159 LYS A N 1
ATOM 1259 C CA . LYS A 1 159 ? -16.182 -4.316 6.397 1.00 98.31 159 LYS A CA 1
ATOM 1260 C C . LYS A 1 159 ? -15.281 -3.712 5.328 1.00 98.31 159 L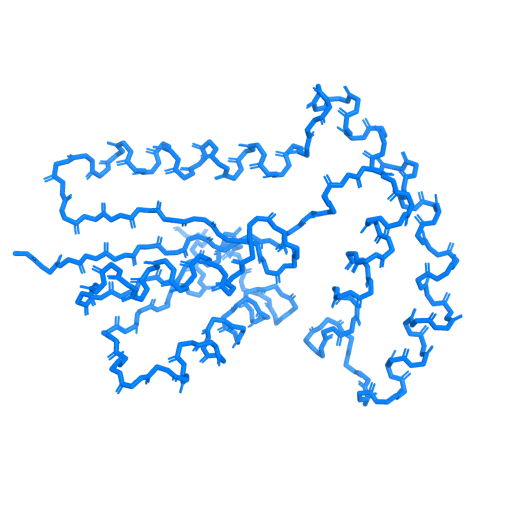YS A C 1
ATOM 1262 O O . LYS A 1 159 ? -14.255 -3.120 5.638 1.00 98.31 159 LYS A O 1
ATOM 1267 N N . ILE A 1 160 ? -15.674 -3.824 4.065 1.00 98.19 160 ILE A N 1
ATOM 1268 C CA . ILE A 1 160 ? -14.936 -3.239 2.942 1.00 98.19 160 ILE A CA 1
ATOM 1269 C C . ILE A 1 160 ? -15.799 -2.148 2.319 1.00 98.19 160 ILE A C 1
ATOM 1271 O O . ILE A 1 160 ? -16.952 -2.399 1.972 1.00 98.19 160 ILE A O 1
ATOM 1275 N N . ILE A 1 161 ? -15.235 -0.954 2.164 1.00 97.12 161 ILE A N 1
ATOM 1276 C CA . ILE A 1 161 ? -15.837 0.129 1.382 1.00 97.12 161 ILE A CA 1
ATOM 1277 C C . ILE A 1 161 ? -15.146 0.103 0.021 1.00 97.12 161 ILE A C 1
ATOM 1279 O O . ILE A 1 161 ? -14.001 0.518 -0.114 1.00 97.12 161 ILE A O 1
ATOM 1283 N N . ASN A 1 162 ? -15.804 -0.484 -0.975 1.00 91.31 162 ASN A N 1
ATOM 1284 C CA . ASN A 1 162 ? -15.206 -0.746 -2.287 1.00 91.31 162 ASN A CA 1
ATOM 1285 C C . ASN A 1 162 ? -15.224 0.468 -3.232 1.00 91.31 162 ASN A C 1
ATOM 1287 O O . ASN A 1 162 ? -14.415 0.505 -4.159 1.00 91.31 162 ASN A O 1
ATOM 1291 N N . GLN A 1 163 ? -16.127 1.425 -3.013 1.00 92.50 163 GLN A N 1
ATOM 1292 C CA . GLN A 1 163 ? -16.280 2.655 -3.794 1.00 92.50 163 GLN A CA 1
ATOM 1293 C C . GLN A 1 163 ? -16.975 3.741 -2.953 1.00 92.50 163 GLN A C 1
ATOM 1295 O O . GLN A 1 163 ? -17.707 3.403 -2.024 1.00 92.50 163 GLN A O 1
ATOM 1300 N N . PHE A 1 164 ? -16.729 5.017 -3.264 1.00 93.62 164 PHE A N 1
ATOM 1301 C CA . PHE A 1 164 ? -17.292 6.186 -2.555 1.00 93.62 164 PHE A CA 1
ATOM 1302 C C . PHE A 1 164 ? -17.272 7.443 -3.452 1.00 93.62 164 PHE A C 1
ATOM 1304 O O . PHE A 1 164 ? -16.695 8.473 -3.117 1.00 93.62 164 PHE A O 1
ATOM 1311 N N . TRP A 1 165 ? -17.793 7.327 -4.673 1.00 90.81 165 TRP A N 1
ATOM 1312 C CA . TRP A 1 165 ? -17.770 8.416 -5.660 1.00 90.81 165 TRP A CA 1
ATOM 1313 C C . TRP A 1 165 ? -18.983 9.357 -5.569 1.00 90.81 165 TRP A C 1
ATOM 1315 O O . TRP A 1 165 ? -18.993 10.367 -6.275 1.00 90.81 165 TRP A O 1
ATOM 1325 N N . ASP A 1 166 ? -19.971 9.010 -4.745 1.00 80.75 166 ASP A N 1
ATOM 1326 C CA . ASP A 1 166 ? -21.249 9.690 -4.520 1.00 80.75 166 ASP A CA 1
ATOM 1327 C C . ASP A 1 166 ? -21.307 10.477 -3.200 1.00 80.75 166 ASP A C 1
ATOM 1329 O O . ASP A 1 166 ? -20.753 10.006 -2.179 1.00 80.75 166 ASP A O 1
#

Radius of gyration: 16.99 Å; Cα contacts (8 Å, |Δi|>4): 256; chains: 1; bounding box: 38×37×42 Å

Secondary structure (DSSP, 8-state):
---EEEEEEEEE--SSSSHHHHHHHHHHHHT-TTTS-S-HHHHHHHIIIIIHHHHHHHHHHHHHHHHHHTTTS-HHHHHHHHHHHHHHHHTTTSSEEEEEEEEESSSBHHHHHHHHHHTT-SEEEEEES-SS--IIIIIHHHHHHHHHHTTSSS--EEEE------

Solvent-accessible surface area (backbone atoms only — not comparable to full-atom values): 8895 Å² total; per-residue (Å²): 131,73,42,33,35,36,39,39,34,42,72,55,52,48,92,44,44,46,46,68,36,29,30,55,38,47,47,56,53,56,60,32,60,57,64,38,89,48,63,70,68,63,34,48,48,46,38,63,68,51,47,33,70,67,41,17,61,61,51,15,54,54,40,39,55,48,19,63,76,37,79,73,38,57,56,69,59,55,52,52,51,52,49,38,53,52,54,41,58,76,42,63,94,52,62,57,45,61,46,67,26,12,67,34,56,66,54,32,48,68,62,49,50,48,55,49,57,76,65,63,42,55,29,37,37,42,34,44,81,40,42,69,67,39,56,58,50,38,42,44,43,50,53,55,50,50,64,56,51,72,70,46,96,75,69,52,50,77,46,75,48,63,57,66,79,123

Nearest PDB structures (foldseek):
  1lbq-assembly1_B  TM=8.545E-01  e=2.318E-08  Saccharomyces cerevisiae
  7l78-assembly1_B  TM=8.125E-01  e=2.351E-07  Saccharomyces cerevisiae
  2q3j-assembly1_A  TM=7.058E-01  e=8.514E-07  Bacillus subtilis
  2q2o-assembly1_A  TM=7.137E-01  e=1.253E-06  Bacillus subtilis
  8aw7-assembly1_A  TM=7.229E-01  e=3.289E-06  Listeria monocytogenes

Foldseek 3Di:
DFQEEEEEEEADDFPALDLVSLLQQQLVLQLDCLNPVDPNVVSNCCRNVPVSVVVSVVSSVVRVVCCVVVVNDRPRVVVQVVVQVVVCVVCPPHSYHYHYAYLTDPPHLLVRVVVVVVVPGLEYEYEYPPQDAGCSGLVSSVVVNCVNQVPDPDRHHYHYDRHHVD

Sequence (166 aa):
MKKTGVLLLQLGTPDSPSTRDVRSYLSEFLNDGRVIDIPWLLRKILVNGVIVPFRAPKSAKIYKELWEHGKGVSPLLENSLSVQEKVQEAFKGENITIEMAMRYKNPSMESVLEKMRLANYDQLIILPLFPQYASASSGSAIEKAMQIIGKWWVIPEVKIINQFWD